Protein AF-A0A0F0G9S9-F1 (afdb_monomer)

Radius of gyration: 23.63 Å; Cα contacts (8 Å, |Δi|>4): 25; chains: 1; bounding box: 42×42×67 Å

Solvent-accessible surface area (backbone atoms only — not comparable to full-atom values): 5122 Å² total; per-residue (Å²): 105,74,68,58,53,53,52,53,52,48,41,72,74,69,43,88,71,73,81,80,73,84,82,90,67,90,82,75,88,53,99,80,61,83,81,82,84,90,75,84,78,49,78,52,73,74,82,24,67,36,63,67,46,47,49,53,37,62,78,66,69,60,83,51,87,72,78,84,75,92,83,76,124

Structure (mmCIF, N/CA/C/O backbone):
data_AF-A0A0F0G9S9-F1
#
_entry.id   AF-A0A0F0G9S9-F1
#
loop_
_atom_site.group_PDB
_atom_site.id
_atom_site.type_symbol
_atom_site.label_atom_id
_atom_site.label_alt_id
_atom_site.label_comp_id
_atom_site.label_asym_id
_atom_site.label_entity_id
_atom_site.label_seq_id
_atom_site.pdbx_PDB_ins_code
_atom_site.Cartn_x
_atom_site.Cartn_y
_atom_site.Cartn_z
_atom_site.occupancy
_atom_site.B_iso_or_equiv
_atom_site.auth_seq_id
_atom_site.auth_comp_id
_atom_site.auth_asym_id
_atom_site.auth_atom_id
_atom_site.pdbx_PDB_model_num
ATOM 1 N N . THR A 1 1 ? 8.269 -21.351 -39.359 1.00 88.50 1 THR A N 1
ATOM 2 C CA . THR A 1 1 ? 9.347 -22.154 -38.734 1.00 88.50 1 THR A CA 1
ATOM 3 C C . THR A 1 1 ? 9.406 -21.833 -37.249 1.00 88.50 1 THR A C 1
ATOM 5 O O . THR A 1 1 ? 8.936 -20.760 -36.878 1.00 88.50 1 THR A O 1
ATOM 8 N N . PRO A 1 2 ? 9.978 -22.702 -36.399 1.00 90.25 2 PRO A N 1
ATOM 9 C CA . PRO A 1 2 ? 10.134 -22.416 -34.968 1.00 90.25 2 PRO A CA 1
ATOM 10 C C . PRO A 1 2 ? 10.824 -21.069 -34.678 1.00 90.25 2 PRO A C 1
ATOM 12 O O . PRO A 1 2 ? 10.412 -20.351 -33.774 1.00 90.25 2 PRO A O 1
ATOM 15 N N . ALA A 1 3 ? 11.799 -20.670 -35.504 1.00 94.12 3 AL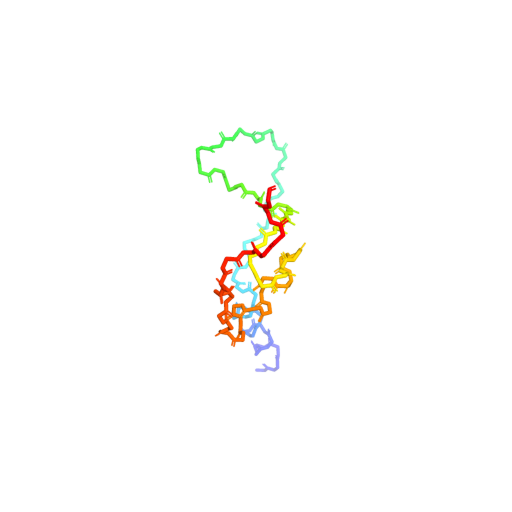A A N 1
ATOM 16 C CA . ALA A 1 3 ? 12.491 -19.385 -35.373 1.00 94.12 3 ALA A CA 1
ATOM 17 C C . ALA A 1 3 ? 11.577 -18.162 -35.590 1.00 94.12 3 ALA A C 1
ATOM 19 O O . ALA A 1 3 ? 11.698 -17.174 -34.873 1.00 94.12 3 ALA A O 1
ATOM 20 N N . ALA A 1 4 ? 10.637 -18.232 -36.539 1.00 92.81 4 ALA A N 1
ATOM 21 C CA . ALA A 1 4 ? 9.702 -17.137 -36.805 1.00 92.81 4 ALA A CA 1
ATOM 22 C C . ALA A 1 4 ? 8.712 -16.932 -35.644 1.00 92.81 4 ALA A C 1
ATOM 24 O O . ALA A 1 4 ? 8.454 -15.801 -35.244 1.00 92.81 4 ALA A O 1
ATOM 25 N N . LEU A 1 5 ? 8.214 -18.028 -35.058 1.00 93.62 5 LEU A N 1
ATOM 26 C CA . LEU A 1 5 ? 7.331 -17.967 -33.891 1.00 93.62 5 LEU A CA 1
ATOM 27 C C . LEU A 1 5 ? 8.066 -17.441 -32.651 1.00 93.62 5 LE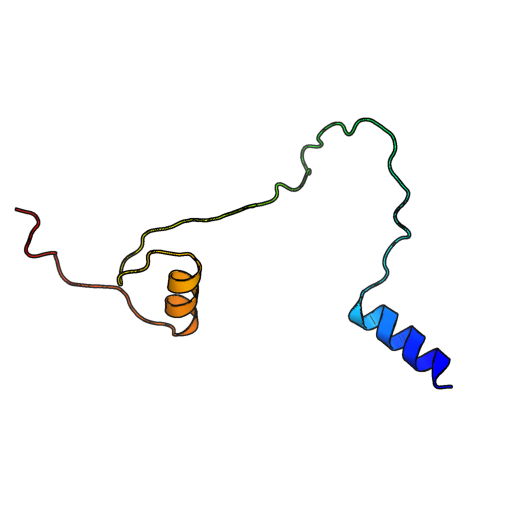U A C 1
ATOM 29 O O . LEU A 1 5 ? 7.524 -16.619 -31.923 1.00 93.62 5 LEU A O 1
ATOM 33 N N . ALA A 1 6 ? 9.313 -17.869 -32.433 1.00 93.88 6 ALA A N 1
ATOM 34 C CA . ALA A 1 6 ? 10.133 -17.350 -31.341 1.00 93.88 6 ALA A CA 1
ATOM 35 C C . ALA A 1 6 ? 10.399 -15.837 -31.478 1.00 93.88 6 ALA A C 1
ATOM 37 O O . ALA A 1 6 ? 10.428 -15.133 -30.471 1.00 93.88 6 ALA A O 1
ATOM 38 N N . GLY A 1 7 ? 10.563 -15.333 -32.708 1.00 91.50 7 GLY A N 1
ATOM 39 C CA . GLY A 1 7 ? 10.675 -13.897 -32.986 1.00 91.50 7 GLY A CA 1
ATOM 40 C C . GLY A 1 7 ? 9.391 -13.133 -32.660 1.00 91.50 7 GLY A C 1
ATOM 41 O O . GLY A 1 7 ? 9.446 -12.133 -31.953 1.00 91.50 7 GLY A O 1
ATOM 42 N N . PHE A 1 8 ? 8.243 -13.652 -33.100 1.00 89.94 8 PHE A N 1
ATOM 43 C CA . PHE A 1 8 ? 6.928 -13.055 -32.847 1.00 89.94 8 PHE A CA 1
ATOM 44 C C . PHE A 1 8 ? 6.553 -13.029 -31.355 1.00 89.94 8 PHE A C 1
ATOM 46 O O . PHE A 1 8 ? 6.102 -12.017 -30.833 1.00 89.94 8 PHE A O 1
ATOM 53 N N . LEU A 1 9 ? 6.791 -14.122 -30.626 1.00 93.25 9 LEU A N 1
ATOM 54 C CA . LEU A 1 9 ? 6.518 -14.161 -29.186 1.00 93.25 9 LEU A CA 1
ATOM 55 C C . LEU A 1 9 ? 7.418 -13.200 -28.404 1.00 93.25 9 LEU A C 1
ATOM 57 O O . LEU A 1 9 ? 6.990 -12.627 -27.407 1.00 93.25 9 LEU A O 1
ATOM 61 N N . ARG A 1 10 ? 8.662 -13.001 -28.852 1.00 89.31 10 ARG A N 1
ATOM 62 C CA . ARG A 1 10 ? 9.577 -12.046 -28.222 1.00 89.31 10 ARG A CA 1
ATOM 63 C C . ARG A 1 10 ? 9.090 -10.607 -28.378 1.00 89.31 10 ARG A C 1
ATOM 65 O O . ARG A 1 10 ? 9.182 -9.864 -27.407 1.00 89.31 10 ARG A O 1
ATOM 72 N N . SER A 1 11 ? 8.577 -10.231 -29.552 1.00 87.62 11 SER A N 1
ATOM 73 C CA . SER A 1 11 ? 8.035 -8.884 -29.769 1.00 87.62 11 SER A CA 1
ATOM 74 C C . SER A 1 11 ? 6.762 -8.640 -28.963 1.00 87.62 11 SER A C 1
ATOM 76 O O . SER A 1 11 ? 6.625 -7.575 -28.377 1.00 87.62 11 SER A O 1
ATOM 78 N N . GLU A 1 12 ? 5.873 -9.631 -28.867 1.00 90.62 12 GLU A N 1
ATOM 79 C CA . GLU A 1 12 ? 4.630 -9.504 -28.090 1.00 90.62 12 GLU A CA 1
ATOM 80 C C . GLU A 1 12 ? 4.881 -9.421 -26.577 1.00 90.62 12 GLU A C 1
ATOM 82 O O . GLU A 1 12 ? 4.250 -8.631 -25.883 1.00 90.62 12 GLU A O 1
ATOM 87 N N . LEU A 1 13 ? 5.803 -10.231 -26.045 1.00 91.12 13 LEU A N 1
ATOM 88 C CA . LEU A 1 13 ? 6.010 -10.335 -24.595 1.00 91.12 13 LEU A CA 1
ATOM 89 C C . LEU A 1 13 ? 6.899 -9.232 -24.015 1.00 91.12 13 LEU A C 1
ATOM 91 O O . LEU A 1 13 ? 6.732 -8.869 -22.854 1.00 91.12 13 LEU A O 1
ATOM 95 N N . VAL A 1 14 ? 7.878 -8.751 -24.785 1.00 86.06 14 VAL A N 1
ATOM 96 C CA . VAL A 1 14 ? 8.869 -7.762 -24.320 1.00 86.06 14 VAL A CA 1
ATOM 97 C C . VAL A 1 14 ? 8.570 -6.361 -24.873 1.00 86.06 14 VAL A C 1
ATOM 99 O O . VAL A 1 14 ? 9.080 -5.379 -24.341 1.00 86.06 14 VAL A O 1
ATOM 102 N N . GLY A 1 15 ? 7.715 -6.249 -25.897 1.00 77.12 15 GLY A N 1
ATOM 103 C CA . GLY A 1 15 ? 7.516 -5.022 -26.672 1.00 77.12 15 GLY A CA 1
ATOM 104 C C . GLY A 1 15 ? 8.665 -4.760 -27.657 1.00 77.12 15 GLY A C 1
ATOM 105 O O . GLY A 1 15 ? 9.706 -5.426 -27.625 1.00 77.12 15 GLY A O 1
ATOM 106 N N . GLU A 1 16 ? 8.501 -3.780 -28.555 1.00 71.56 16 GLU A N 1
ATOM 107 C CA . GLU A 1 16 ? 9.633 -3.257 -29.329 1.00 71.56 16 GLU A CA 1
ATOM 108 C C . GLU A 1 16 ? 10.563 -2.501 -28.381 1.00 71.56 16 GLU A C 1
ATOM 110 O O . GLU A 1 16 ? 10.283 -1.375 -27.978 1.00 71.56 16 GLU A O 1
ATOM 115 N N . GLN A 1 17 ? 11.672 -3.134 -28.004 1.00 61.41 17 GLN A N 1
ATOM 116 C CA . GLN A 1 17 ? 12.711 -2.465 -27.238 1.00 61.41 17 GLN A CA 1
ATOM 117 C C . GLN A 1 17 ? 13.528 -1.609 -28.214 1.00 61.41 17 GLN A C 1
ATOM 119 O O . GLN A 1 17 ? 14.281 -2.179 -29.014 1.00 61.41 17 GLN A O 1
ATOM 124 N N . PRO A 1 18 ? 13.411 -0.267 -28.200 1.00 61.88 18 PRO A N 1
ATOM 125 C CA . PRO A 1 18 ? 14.330 0.555 -28.967 1.00 61.88 18 PRO A CA 1
ATOM 126 C C . PRO A 1 18 ? 15.748 0.196 -28.519 1.00 61.88 18 PRO A C 1
ATOM 128 O O . PRO A 1 18 ? 16.011 0.032 -27.324 1.00 61.88 18 PRO A O 1
ATOM 131 N N . ALA A 1 19 ? 16.659 0.018 -29.478 1.00 65.25 19 ALA A N 1
ATOM 132 C CA . ALA A 1 19 ? 18.065 -0.168 -29.161 1.00 65.25 19 ALA A CA 1
ATOM 133 C 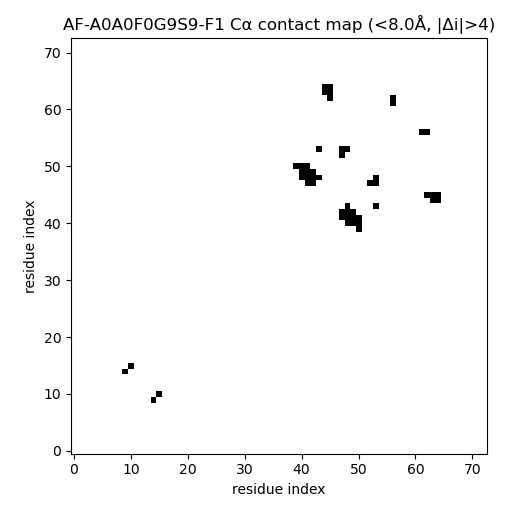C . ALA A 1 19 ? 18.494 1.027 -28.305 1.00 65.25 19 ALA A C 1
ATOM 135 O O . ALA A 1 19 ? 18.485 2.160 -28.785 1.00 65.25 19 ALA A O 1
ATOM 136 N N . ALA A 1 20 ? 18.787 0.780 -27.026 1.00 62.31 20 ALA A N 1
ATOM 137 C CA . ALA A 1 20 ? 19.171 1.825 -26.096 1.00 62.31 20 ALA A CA 1
ATOM 138 C C . ALA A 1 20 ? 20.448 2.483 -26.624 1.00 62.31 20 ALA A C 1
ATOM 140 O O . ALA A 1 20 ? 21.541 1.922 -26.527 1.00 62.31 20 ALA A O 1
ATOM 141 N N . ALA A 1 21 ? 20.308 3.657 -27.237 1.00 62.16 21 ALA A N 1
ATOM 142 C CA . ALA A 1 21 ? 21.446 4.495 -27.544 1.00 62.16 21 ALA A CA 1
ATOM 143 C C . ALA A 1 21 ? 22.073 4.880 -26.202 1.00 62.16 21 ALA A C 1
ATOM 145 O O . ALA A 1 21 ? 21.408 5.460 -25.345 1.00 62.16 21 ALA A O 1
ATOM 146 N N . ALA A 1 22 ? 23.333 4.503 -25.993 1.00 62.62 22 ALA A N 1
ATOM 147 C CA . ALA A 1 22 ? 24.068 4.894 -24.803 1.00 62.62 22 ALA A CA 1
ATOM 148 C C . ALA A 1 22 ? 24.139 6.427 -24.755 1.00 62.62 22 ALA A C 1
ATOM 150 O O . ALA A 1 22 ? 24.774 7.052 -25.603 1.00 62.62 22 ALA A O 1
ATOM 151 N N . VAL A 1 23 ? 23.450 7.033 -23.789 1.00 64.50 23 VAL A N 1
ATOM 152 C CA . VAL A 1 23 ? 23.460 8.482 -23.585 1.00 64.50 23 VAL A CA 1
ATOM 153 C C . VAL A 1 23 ? 24.710 8.825 -22.770 1.00 64.50 23 VAL A C 1
ATOM 155 O O . VAL A 1 23 ? 24.821 8.431 -21.613 1.00 64.50 23 VAL A O 1
ATOM 158 N N . THR A 1 24 ? 25.681 9.514 -23.375 1.00 61.72 24 THR A N 1
ATOM 159 C CA . THR A 1 24 ? 26.990 9.852 -22.764 1.00 61.72 24 THR A CA 1
ATOM 160 C C . THR A 1 24 ? 27.144 11.337 -22.398 1.00 61.72 24 THR A C 1
ATOM 162 O O . THR A 1 24 ? 28.262 11.829 -22.266 1.00 61.72 24 THR A O 1
ATOM 165 N N . GLY A 1 25 ? 26.039 12.072 -22.237 1.00 67.12 25 GLY A N 1
ATOM 166 C CA . GLY A 1 25 ? 26.037 13.502 -21.897 1.00 67.12 25 GLY A CA 1
ATOM 167 C C . GLY A 1 25 ? 25.364 13.809 -20.552 1.00 67.12 25 GLY A C 1
ATOM 168 O O . GLY A 1 25 ? 24.622 12.970 -20.041 1.00 67.12 25 GLY A O 1
ATOM 169 N N . PRO A 1 26 ? 25.598 15.002 -19.969 1.00 62.94 26 PRO A N 1
ATOM 170 C CA . PRO A 1 26 ? 24.877 15.436 -18.778 1.00 62.94 26 PRO A CA 1
ATOM 171 C C . PRO A 1 26 ? 23.386 15.587 -19.101 1.00 62.94 26 PRO A C 1
ATOM 173 O O . PRO A 1 26 ? 23.016 16.276 -20.051 1.00 62.94 26 PRO A O 1
ATOM 176 N N . VAL A 1 27 ? 22.537 14.929 -18.311 1.00 68.81 27 VAL A N 1
ATOM 177 C CA . VAL A 1 27 ? 21.080 15.056 -18.412 1.00 68.81 27 VAL A CA 1
ATOM 178 C C . VAL A 1 27 ? 20.667 16.338 -17.696 1.00 68.81 27 VAL A C 1
ATOM 180 O O . VAL A 1 27 ? 20.987 16.530 -16.523 1.00 68.81 27 VAL A O 1
ATOM 183 N N . VAL A 1 28 ? 19.989 17.231 -18.413 1.00 74.38 28 VAL A N 1
ATOM 184 C CA . VAL A 1 28 ? 19.276 18.364 -17.813 1.00 74.38 28 VAL A CA 1
ATOM 185 C C . VAL A 1 28 ? 17.887 17.858 -17.462 1.00 74.38 28 VAL A C 1
ATOM 187 O O . VAL A 1 28 ? 17.226 17.307 -18.339 1.00 74.38 28 VAL A O 1
ATOM 190 N N . ALA A 1 29 ? 17.470 18.028 -16.206 1.00 73.50 29 ALA A N 1
ATOM 191 C CA . ALA A 1 29 ? 16.151 17.583 -15.786 1.00 73.50 29 ALA A CA 1
ATOM 192 C C . ALA A 1 29 ? 15.067 18.343 -16.561 1.00 73.50 29 ALA A C 1
ATOM 194 O O . ALA A 1 29 ? 15.068 19.577 -16.575 1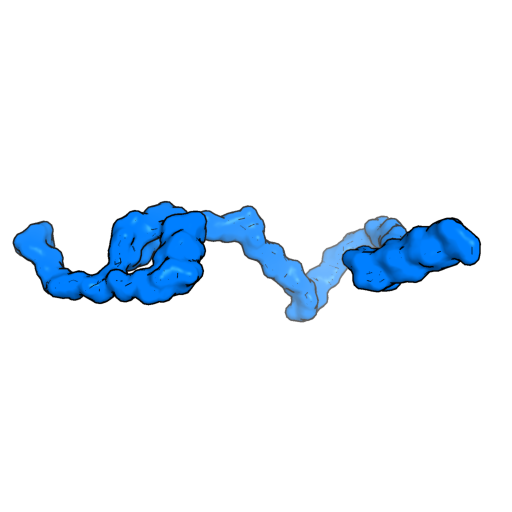.00 73.50 29 ALA A O 1
ATOM 195 N N . LEU A 1 30 ? 14.190 17.604 -17.235 1.00 77.88 30 LEU A N 1
ATOM 196 C CA . LEU A 1 30 ? 13.025 18.151 -17.926 1.00 77.88 30 LEU A CA 1
ATOM 197 C C . LEU A 1 30 ? 11.827 18.180 -16.969 1.00 77.88 30 LEU A C 1
ATOM 199 O O . LEU A 1 30 ? 11.772 17.399 -16.023 1.00 77.88 30 LEU A O 1
ATOM 203 N N . ASP A 1 31 ? 10.844 19.045 -17.228 1.00 80.00 31 ASP A N 1
ATOM 204 C CA . ASP A 1 31 ? 9.618 19.103 -16.411 1.00 80.00 31 ASP A CA 1
ATOM 205 C C . ASP A 1 31 ? 8.837 17.769 -16.412 1.00 80.00 31 ASP A C 1
ATOM 207 O O . ASP A 1 31 ? 8.108 17.479 -15.466 1.00 80.00 31 ASP A O 1
ATOM 211 N N . ASP A 1 32 ? 9.041 16.932 -17.434 1.00 83.69 32 ASP A N 1
ATOM 212 C CA . ASP A 1 32 ? 8.439 15.600 -17.575 1.00 83.69 32 ASP A CA 1
ATOM 213 C C . ASP A 1 32 ? 9.354 14.455 -17.088 1.00 83.69 32 ASP A C 1
ATOM 215 O O . ASP A 1 32 ? 9.108 13.284 -17.396 1.00 83.69 32 ASP A O 1
ATOM 219 N N . ASP A 1 33 ? 10.422 14.753 -16.339 1.00 84.69 33 ASP A N 1
ATOM 220 C CA . ASP A 1 33 ? 11.288 13.707 -15.793 1.00 84.69 33 ASP A CA 1
ATOM 221 C C . ASP A 1 33 ? 10.543 12.865 -14.752 1.00 84.69 33 ASP A C 1
ATOM 223 O O . ASP A 1 33 ? 10.130 13.326 -13.684 1.00 84.69 33 ASP A O 1
ATOM 227 N N . ALA A 1 34 ? 10.400 11.578 -15.060 1.00 85.38 34 ALA A N 1
ATOM 228 C CA . ALA A 1 34 ? 9.731 10.632 -14.185 1.00 85.38 34 ALA A CA 1
ATOM 229 C C . ALA A 1 34 ? 10.478 10.483 -12.848 1.00 85.38 34 ALA A C 1
ATOM 231 O O . ALA A 1 34 ? 11.659 10.130 -12.805 1.00 85.38 34 ALA A O 1
ATOM 232 N N . ILE A 1 35 ? 9.760 10.677 -11.738 1.00 87.06 35 ILE A N 1
ATOM 233 C CA . ILE A 1 35 ? 10.299 10.490 -10.389 1.00 87.06 35 ILE A CA 1
ATOM 234 C C . ILE A 1 35 ? 10.013 9.070 -9.905 1.00 87.06 35 ILE A C 1
ATOM 236 O O . ILE A 1 35 ? 8.861 8.655 -9.770 1.00 87.06 35 ILE A O 1
ATOM 240 N N . ALA A 1 36 ? 11.073 8.324 -9.604 1.00 94.06 36 ALA A N 1
ATOM 241 C CA . ALA A 1 36 ? 10.955 6.977 -9.066 1.00 94.06 36 ALA A CA 1
ATOM 242 C C . ALA A 1 36 ? 10.598 6.992 -7.570 1.00 94.06 36 ALA A C 1
ATOM 244 O O . ALA A 1 36 ? 11.279 7.618 -6.755 1.00 94.06 36 ALA A O 1
ATOM 245 N N . ILE A 1 37 ? 9.578 6.219 -7.189 1.00 93.06 37 ILE A N 1
ATOM 246 C CA . ILE A 1 37 ? 9.316 5.869 -5.789 1.00 93.06 37 ILE A CA 1
ATOM 247 C C . ILE A 1 37 ? 10.200 4.669 -5.444 1.00 93.06 37 ILE A C 1
ATOM 249 O O . ILE A 1 37 ? 9.929 3.546 -5.859 1.00 93.06 37 ILE A O 1
ATOM 253 N N . VAL A 1 38 ? 11.279 4.912 -4.700 1.00 97.19 38 VAL A N 1
ATOM 254 C CA . VAL A 1 38 ? 12.297 3.888 -4.384 1.00 97.19 38 VAL A CA 1
ATOM 255 C C . VAL A 1 38 ? 12.004 3.084 -3.114 1.00 97.19 38 VAL A C 1
ATOM 257 O O . VAL A 1 38 ? 12.696 2.113 -2.823 1.00 97.19 38 VAL A O 1
ATOM 260 N N . GLY A 1 39 ? 10.993 3.479 -2.343 1.00 96.62 39 GLY A N 1
ATOM 261 C CA . GLY A 1 39 ? 10.609 2.799 -1.112 1.00 96.62 39 GLY A CA 1
ATOM 262 C C . GLY A 1 39 ? 9.382 3.427 -0.466 1.00 96.62 39 GLY A C 1
ATOM 263 O O . GLY A 1 39 ? 9.036 4.574 -0.747 1.00 96.62 39 GLY A O 1
ATOM 264 N N . MET A 1 40 ? 8.717 2.656 0.396 1.00 97.44 40 MET A N 1
ATOM 265 C CA . MET A 1 40 ? 7.489 3.059 1.083 1.00 97.44 40 MET A CA 1
ATOM 266 C C . MET A 1 40 ? 7.467 2.489 2.505 1.00 97.44 40 MET A C 1
ATOM 268 O O . MET A 1 40 ? 7.993 1.408 2.750 1.00 97.44 40 MET A O 1
ATOM 272 N N . ASN A 1 41 ? 6.816 3.188 3.432 1.00 97.94 41 ASN A N 1
ATOM 273 C CA . ASN A 1 41 ? 6.490 2.686 4.766 1.00 97.94 41 ASN A CA 1
ATOM 274 C C . ASN A 1 41 ? 5.152 3.287 5.213 1.00 97.94 41 ASN A C 1
ATOM 276 O O . ASN A 1 41 ? 4.810 4.390 4.781 1.00 97.94 41 ASN A O 1
ATOM 280 N N . CYS A 1 42 ? 4.392 2.597 6.065 1.00 97.44 42 CYS A N 1
ATOM 281 C CA . CYS A 1 42 ? 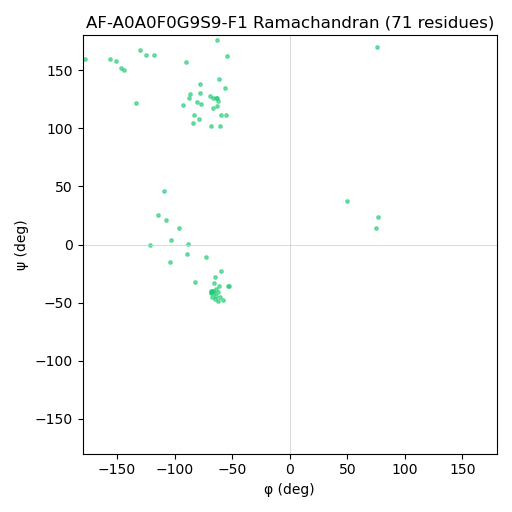3.095 3.095 6.514 1.00 97.44 42 CYS A CA 1
ATOM 282 C C . CYS A 1 42 ? 2.639 2.525 7.864 1.00 97.44 42 CYS A C 1
ATOM 284 O O . CYS A 1 42 ? 3.097 1.476 8.306 1.00 97.44 42 CYS A O 1
ATOM 286 N N . ARG A 1 43 ? 1.700 3.229 8.511 1.00 98.06 43 ARG A N 1
ATOM 287 C CA . ARG A 1 43 ? 0.872 2.690 9.594 1.00 98.06 43 ARG A CA 1
ATOM 288 C C . ARG A 1 43 ? -0.581 3.073 9.357 1.00 98.06 43 ARG A C 1
ATOM 290 O O . ARG A 1 43 ? -0.890 4.261 9.276 1.00 98.06 43 ARG A O 1
ATOM 297 N N . TYR A 1 44 ? -1.452 2.076 9.266 1.00 97.50 44 TYR A N 1
ATOM 298 C CA . TYR A 1 44 ? -2.877 2.256 8.985 1.00 97.50 44 TYR A CA 1
ATOM 299 C C . TYR A 1 44 ? -3.753 1.486 9.991 1.00 97.50 44 TYR A C 1
ATOM 301 O O . TYR A 1 44 ? -3.238 0.664 10.758 1.00 97.50 44 TYR A O 1
ATOM 309 N N . PRO A 1 45 ? -5.077 1.754 10.033 1.00 96.81 45 PRO A N 1
ATOM 310 C CA . PRO A 1 45 ? -6.023 0.957 10.814 1.00 96.81 45 PRO A CA 1
ATOM 311 C C . PRO A 1 45 ? -5.954 -0.540 10.482 1.00 96.81 45 PRO A C 1
ATOM 313 O O . PRO A 1 45 ? -5.420 -0.940 9.449 1.00 96.81 45 PRO A O 1
ATOM 316 N N . GLY A 1 46 ? -6.490 -1.378 11.370 1.00 94.62 46 GLY A N 1
ATOM 317 C CA . GLY A 1 46 ? -6.439 -2.835 11.193 1.00 94.62 46 GLY A CA 1
ATOM 318 C C . GLY A 1 46 ? -5.067 -3.459 11.477 1.00 94.62 46 GLY A C 1
ATOM 319 O O . GLY A 1 46 ? -4.844 -4.610 11.125 1.00 94.62 46 GLY A O 1
ATOM 320 N N . GLY A 1 47 ? -4.151 -2.724 12.121 1.00 95.62 47 GLY A N 1
ATOM 321 C CA . GLY A 1 47 ? -2.827 -3.241 12.494 1.00 95.62 47 GLY A CA 1
ATOM 322 C C . GLY A 1 47 ? -1.843 -3.334 11.326 1.00 95.62 47 GLY A C 1
ATOM 323 O O . GLY A 1 47 ? -0.912 -4.128 11.374 1.00 95.62 47 GLY A O 1
ATOM 324 N N . VAL A 1 48 ? -2.048 -2.544 10.272 1.00 98.19 48 VAL A N 1
ATOM 325 C CA . VAL A 1 48 ? -1.162 -2.500 9.105 1.00 98.19 48 VAL A CA 1
ATOM 326 C C . VAL A 1 48 ? 0.097 -1.705 9.440 1.00 98.19 48 VAL A C 1
ATOM 328 O O . VAL A 1 48 ? 0.018 -0.521 9.777 1.00 98.19 48 VAL A O 1
ATOM 331 N N . GLU A 1 49 ? 1.255 -2.353 9.318 1.00 98.38 49 GLU A N 1
ATOM 332 C CA . GLU A 1 49 ? 2.562 -1.792 9.682 1.00 98.38 49 GLU A CA 1
ATOM 333 C C . GLU A 1 49 ? 3.560 -1.745 8.516 1.00 98.38 49 GLU A C 1
ATOM 335 O O . GLU A 1 49 ? 4.698 -1.308 8.685 1.00 98.38 49 GLU A O 1
ATOM 340 N N . SER A 1 50 ? 3.143 -2.210 7.338 1.00 98.44 50 SER A N 1
ATOM 341 C CA . SER A 1 50 ? 3.975 -2.314 6.145 1.00 98.44 50 SER A CA 1
ATOM 342 C C . SER A 1 50 ? 3.139 -2.184 4.864 1.00 98.44 50 SER A C 1
ATOM 344 O O . SER A 1 50 ? 1.925 -2.432 4.886 1.00 98.44 50 SER A O 1
ATOM 346 N N . PRO A 1 51 ? 3.758 -1.815 3.727 1.00 98.31 51 PRO A N 1
ATOM 347 C CA . PRO A 1 51 ? 3.106 -1.872 2.419 1.00 98.31 51 PRO A CA 1
ATOM 348 C C . PRO A 1 51 ? 2.506 -3.247 2.088 1.00 98.31 51 PRO A C 1
ATOM 350 O O . PRO A 1 51 ? 1.440 -3.329 1.479 1.00 98.31 51 PRO A O 1
ATOM 353 N N . GLU A 1 52 ? 3.156 -4.330 2.514 1.00 98.31 52 GLU A N 1
ATOM 354 C CA . GLU A 1 52 ? 2.700 -5.704 2.310 1.00 9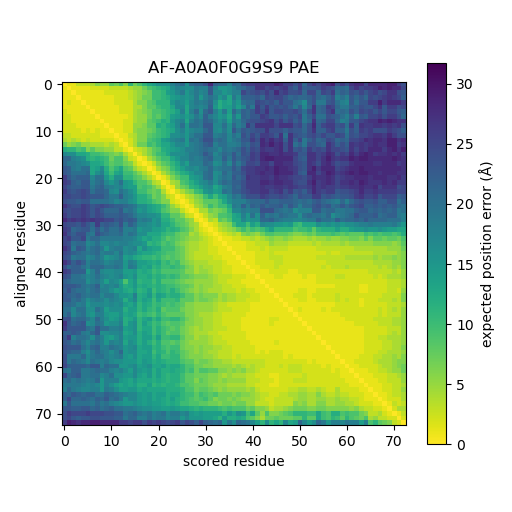8.31 52 GLU A CA 1
ATOM 355 C C . GLU A 1 52 ? 1.417 -6.000 3.093 1.00 98.31 52 GLU A C 1
ATOM 357 O O . GLU A 1 52 ? 0.504 -6.653 2.577 1.00 98.31 52 GLU A O 1
ATOM 362 N N . ASP A 1 53 ? 1.319 -5.502 4.327 1.00 98.12 53 ASP A N 1
ATOM 363 C CA . ASP A 1 53 ? 0.112 -5.640 5.142 1.00 98.12 53 ASP A CA 1
ATOM 364 C C . ASP A 1 53 ? -1.046 -4.825 4.564 1.00 98.12 53 ASP A C 1
ATOM 366 O O . ASP A 1 53 ? -2.171 -5.324 4.497 1.00 98.12 53 ASP A O 1
ATOM 370 N N . LEU A 1 54 ? -0.767 -3.612 4.069 1.00 98.00 54 LEU A N 1
ATOM 371 C CA . LEU A 1 54 ? -1.760 -2.808 3.358 1.00 98.00 54 LEU A CA 1
ATOM 372 C C . LEU A 1 54 ? -2.293 -3.571 2.144 1.00 98.00 54 LEU A C 1
ATOM 374 O O . LEU A 1 54 ? -3.505 -3.659 1.942 1.00 98.00 54 LEU A O 1
ATOM 378 N N . TRP A 1 55 ? -1.395 -4.149 1.345 1.00 98.12 55 TRP A N 1
ATOM 379 C CA . TRP A 1 55 ? -1.786 -4.899 0.158 1.00 98.12 55 TRP A CA 1
ATOM 380 C C . TRP A 1 55 ? -2.644 -6.116 0.503 1.00 98.12 55 TRP A C 1
ATOM 382 O O . TRP A 1 55 ? -3.646 -6.385 -0.165 1.00 98.12 55 TRP A O 1
ATOM 392 N N . ARG A 1 56 ? -2.307 -6.834 1.579 1.00 98.00 56 ARG A N 1
ATOM 393 C CA . ARG A 1 56 ? -3.106 -7.962 2.070 1.00 98.00 56 ARG A CA 1
ATOM 394 C C . ARG A 1 56 ? -4.520 -7.527 2.455 1.00 98.00 56 ARG A C 1
ATOM 396 O O . ARG A 1 56 ? -5.473 -8.183 2.052 1.00 98.00 56 ARG A O 1
ATOM 403 N N . LEU A 1 57 ? -4.657 -6.411 3.168 1.00 97.94 57 LEU A N 1
ATOM 404 C CA . LEU A 1 57 ? -5.954 -5.881 3.593 1.00 97.94 57 LEU A CA 1
ATOM 405 C C . LEU A 1 57 ? -6.832 -5.502 2.391 1.00 97.94 57 LEU A C 1
ATOM 407 O O . LEU A 1 57 ? -7.984 -5.929 2.302 1.00 97.94 57 LEU A O 1
ATOM 411 N N . VAL A 1 58 ? -6.270 -4.750 1.438 1.00 97.69 58 VAL A N 1
ATOM 412 C CA . VAL A 1 58 ? -6.995 -4.272 0.249 1.00 97.69 58 VAL A CA 1
ATOM 413 C C . VAL A 1 58 ? -7.367 -5.425 -0.681 1.00 97.69 58 VAL A C 1
ATOM 415 O O . VAL A 1 58 ? -8.509 -5.508 -1.127 1.00 97.69 58 VAL A O 1
ATOM 418 N N . SER A 1 59 ? -6.436 -6.343 -0.949 1.00 98.25 59 SER A N 1
ATOM 419 C CA . SER A 1 59 ? -6.692 -7.496 -1.826 1.00 98.25 59 SER A CA 1
ATOM 420 C C . SER A 1 59 ? -7.743 -8.455 -1.264 1.00 98.25 59 SER A C 1
ATOM 422 O O . SER A 1 59 ? -8.453 -9.100 -2.033 1.00 98.25 59 SER A O 1
ATOM 424 N N . GLN A 1 60 ? -7.876 -8.527 0.064 1.00 98.00 60 GLN A N 1
ATOM 425 C CA . GLN A 1 60 ? -8.914 -9.300 0.749 1.00 98.00 60 GLN A CA 1
ATOM 426 C C . GLN A 1 60 ? -10.212 -8.508 0.977 1.00 98.00 60 GLN A C 1
ATOM 428 O O . GLN A 1 60 ? -11.150 -9.059 1.551 1.00 98.00 60 GLN A O 1
ATOM 433 N N . ALA A 1 61 ? -10.272 -7.242 0.543 1.00 97.00 61 ALA A N 1
ATOM 434 C CA . ALA A 1 61 ? -11.392 -6.325 0.761 1.00 97.00 61 ALA A CA 1
ATOM 435 C C . ALA A 1 61 ? -11.852 -6.262 2.233 1.00 97.00 61 ALA A C 1
ATOM 437 O O . ALA A 1 61 ? -13.048 -6.192 2.521 1.00 97.00 61 ALA A O 1
ATOM 438 N N . GLN A 1 62 ? -10.903 -6.323 3.172 1.00 96.88 62 GLN A N 1
ATOM 439 C CA . GLN A 1 62 ? -11.192 -6.275 4.604 1.00 96.88 62 GLN A CA 1
ATOM 440 C C . GLN A 1 62 ? -11.486 -4.847 5.072 1.00 96.88 62 GLN A C 1
ATOM 442 O O . GLN A 1 62 ? -10.789 -3.903 4.701 1.00 96.88 62 GLN A O 1
ATOM 447 N N . ASP A 1 63 ? -12.494 -4.707 5.934 1.00 97.19 63 ASP A N 1
ATOM 448 C CA . ASP A 1 63 ? -12.815 -3.452 6.609 1.00 97.19 63 ASP A CA 1
ATOM 449 C C . ASP A 1 63 ? -11.992 -3.307 7.899 1.00 97.19 63 ASP A C 1
ATOM 451 O O . ASP A 1 63 ? -11.944 -4.211 8.734 1.00 97.19 63 ASP A O 1
ATOM 455 N N . ALA A 1 64 ? -11.342 -2.155 8.051 1.00 96.81 64 ALA A N 1
ATOM 456 C CA . ALA A 1 64 ? -10.476 -1.823 9.177 1.00 96.81 64 ALA A CA 1
ATOM 457 C C . ALA A 1 64 ? -11.137 -0.877 10.194 1.00 96.81 64 ALA A C 1
ATOM 459 O O . ALA A 1 64 ? -10.473 -0.421 11.131 1.00 96.81 64 ALA A O 1
ATOM 460 N N . ILE A 1 65 ? -12.413 -0.530 10.002 1.00 96.44 65 ILE A N 1
ATOM 461 C CA . ILE A 1 65 ? -13.149 0.350 10.907 1.00 96.44 65 ILE A CA 1
ATOM 462 C C . ILE A 1 65 ? -13.351 -0.336 12.264 1.00 96.44 65 ILE A C 1
ATOM 464 O O . ILE A 1 65 ? -13.889 -1.436 12.371 1.00 96.44 65 ILE A O 1
ATOM 468 N N . SER A 1 66 ? -12.939 0.351 13.330 1.00 93.50 66 SER A N 1
ATOM 469 C CA . SER A 1 66 ? -13.137 -0.075 14.713 1.00 93.50 66 SER A CA 1
ATOM 470 C C . SER A 1 66 ? -13.856 1.001 15.521 1.00 93.50 66 SER A C 1
ATOM 472 O O . SER A 1 66 ? -13.880 2.175 15.149 1.00 93.50 66 SER A O 1
ATOM 474 N N . GLY A 1 67 ? -14.393 0.614 16.679 1.00 94.56 67 GLY A N 1
ATOM 475 C CA . GLY A 1 67 ? -14.852 1.576 17.679 1.00 94.56 67 GLY A CA 1
ATOM 476 C C . GLY A 1 67 ? -13.711 2.438 18.235 1.00 94.56 67 GLY A C 1
ATOM 477 O O . GLY A 1 67 ? -12.532 2.238 17.925 1.00 94.56 67 GLY A O 1
ATOM 478 N N . PHE A 1 68 ? -14.070 3.392 19.096 1.00 93.56 68 PHE A N 1
ATOM 479 C CA . PHE A 1 68 ? -13.0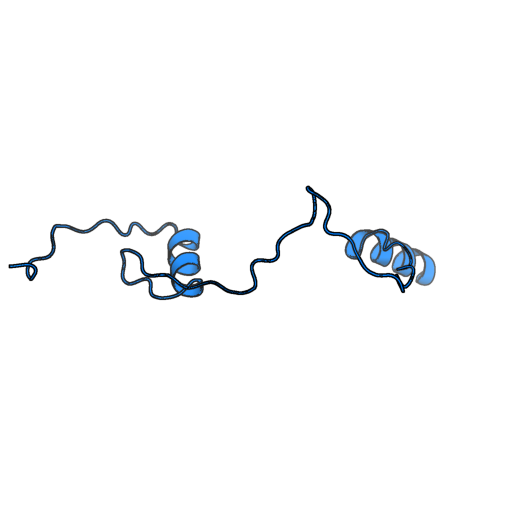93 4.242 19.772 1.00 93.56 68 PHE A CA 1
ATOM 480 C C . PHE A 1 68 ? -12.140 3.424 20.663 1.00 93.56 68 PHE A C 1
ATOM 482 O O . PHE A 1 68 ? -12.572 2.480 21.330 1.00 93.56 68 PHE A O 1
ATOM 489 N N . PRO A 1 69 ? -10.847 3.788 20.722 1.00 91.38 69 PRO A N 1
ATOM 490 C CA . PRO A 1 69 ? -9.882 3.105 21.573 1.00 91.38 69 PRO A CA 1
ATOM 491 C C . PRO A 1 69 ? -10.171 3.370 23.059 1.00 91.38 69 PRO A C 1
ATOM 493 O O . PRO A 1 69 ? -10.224 4.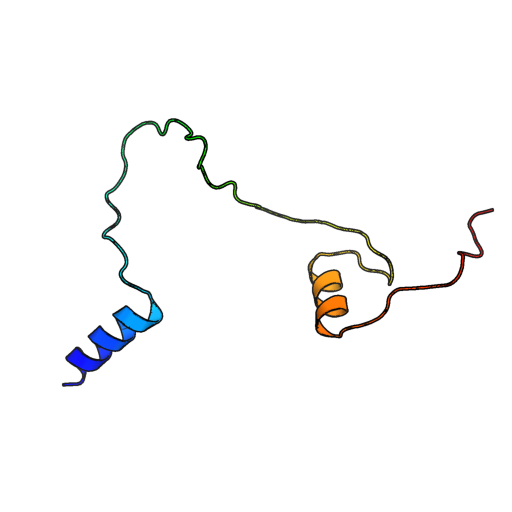518 23.488 1.00 91.38 69 PRO A O 1
ATOM 496 N N . ALA A 1 70 ? -10.281 2.310 23.865 1.00 91.88 70 ALA A N 1
ATOM 497 C CA . ALA A 1 70 ? -10.577 2.403 25.302 1.00 91.88 70 ALA A CA 1
ATOM 498 C C . ALA A 1 70 ? -9.407 2.925 26.168 1.00 91.88 70 ALA A C 1
ATOM 500 O O . ALA A 1 70 ? -9.593 3.213 27.345 1.00 91.88 70 ALA A O 1
ATOM 501 N N . GLY A 1 71 ? -8.199 3.027 25.602 1.00 89.94 71 GLY A N 1
ATOM 502 C CA . GLY A 1 71 ? -6.956 3.343 26.319 1.00 89.94 71 GLY A CA 1
ATOM 503 C C . GLY A 1 71 ? -6.315 4.683 25.951 1.00 89.94 71 GLY A C 1
ATOM 504 O O . GLY A 1 71 ? -5.100 4.805 26.053 1.00 89.94 71 GLY A O 1
ATOM 505 N N . ARG A 1 72 ? -7.092 5.661 25.466 1.00 78.25 72 ARG A N 1
ATOM 506 C CA . ARG A 1 72 ? -6.612 7.028 25.169 1.00 78.25 72 ARG A CA 1
ATOM 507 C C . ARG A 1 72 ? -7.162 8.062 26.159 1.00 78.25 72 ARG A C 1
ATOM 509 O O . ARG A 1 72 ? -7.700 9.082 25.736 1.00 78.25 72 ARG A O 1
ATOM 516 N N . GLY A 1 73 ? -7.097 7.718 27.447 1.00 66.31 73 GLY A N 1
ATOM 517 C CA . GLY A 1 73 ? -7.393 8.640 28.550 1.00 66.31 73 GLY A CA 1
ATOM 518 C C . GLY A 1 73 ? -6.384 9.774 28.645 1.00 66.31 73 GLY A C 1
ATOM 519 O O . GLY A 1 73 ? -5.243 9.585 28.164 1.00 66.31 73 GLY A O 1
#

Foldseek 3Di:
DVVVVVVVVCCVPVNPDDPPDPDPDDDDDDPPDDDDPPDDFDDDAPGDTGPVSVCVCVVVVHDRDDDDDPPPD

Secondary structure (DSSP, 8-state):
-HHHHHHHHHHHHH----------SPPPPPTTPPPP-------BGGGB-SHHHHHHHHHTT--------TT--

Mean predicted aligned error: 12.36 Å

pLDDT: mean 8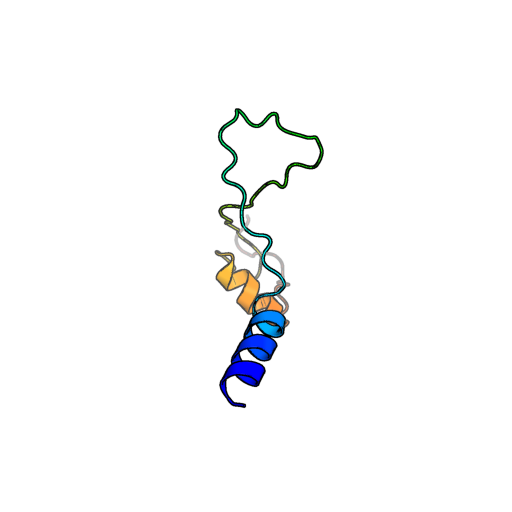7.46, std 12.28, range [61.41, 98.44]

Sequence (73 aa):
TPAALAGFLRSELVGEQPAAAAVTGPVVALDDDAIAIVGMNCRYPGGVESPEDLWRLVSQAQDAISGFPAGRG